Protein AF-A0A520EP78-F1 (afdb_monomer_lite)

Secondary structure (DSSP, 8-state):
-GGGGTT-HHHHHHHHHHHHHTT-----B--GGGGSSTTTHHHHHHHHHSGGGB-----TTSS-HHHHHHHHTTS---HHHHHIIIIIHHHHHHHT---

Foldseek 3Di:
DPLLPPPPVVVSLVVCVVCVVVVNLPAAGENAPVCVPVNNVSVQVSLQVPLLRYAYDNPPPVGDPVVSVVVLVPRPHDPSSCCNHHPVNVVCVVVVNRD

Radius of gyration: 12.4 Å; chains: 1; bounding box: 34×25×34 Å

Sequence (99 aa):
LGHGCFPYVNEAIALAFKSEATGIHNVFVSPDVYAFAPGGQGYTQGINWLPNRFVYASAYSFCGVEESVHETLKLDIDDEALDAYMYRNAEALLRGMGA

pLDDT: mean 96.38, std 6.2, range [57.03, 98.75]

Structure (mmCIF, N/CA/C/O backbone):
data_AF-A0A520EP78-F1
#
_entry.id   AF-A0A520EP78-F1
#
loop_
_atom_site.group_PDB
_atom_site.id
_atom_site.type_symbol
_atom_site.label_atom_id
_atom_site.label_alt_id
_atom_site.label_comp_id
_atom_site.label_asym_id
_atom_site.label_entity_id
_atom_site.label_seq_id
_atom_site.pdbx_PDB_ins_code
_atom_site.Cartn_x
_atom_site.Cartn_y
_atom_site.Cartn_z
_atom_site.occupancy
_atom_site.B_iso_or_equiv
_atom_site.auth_seq_id
_atom_site.auth_comp_id
_atom_site.auth_asym_id
_atom_site.auth_atom_id
_atom_site.pdbx_PDB_model_num
ATOM 1 N N . LEU A 1 1 ? -5.069 6.474 -0.555 1.00 95.75 1 LEU A N 1
ATOM 2 C CA . LEU A 1 1 ? -3.847 7.227 -0.903 1.00 95.75 1 LEU A CA 1
ATOM 3 C C . LEU A 1 1 ? -3.250 6.580 -2.140 1.00 95.75 1 LEU A C 1
ATOM 5 O O . LEU A 1 1 ? -2.736 5.474 -2.023 1.00 95.75 1 LEU A O 1
ATOM 9 N N . GLY A 1 2 ? -3.403 7.209 -3.309 1.00 96.25 2 GLY A N 1
ATOM 10 C CA . GLY A 1 2 ? -2.716 6.753 -4.524 1.00 96.25 2 GLY A CA 1
ATOM 11 C C . GLY A 1 2 ? -1.211 6.994 -4.408 1.00 96.25 2 GLY A C 1
ATOM 12 O O . GLY A 1 2 ? -0.807 7.918 -3.694 1.00 96.25 2 GLY A O 1
ATOM 13 N N . HIS A 1 3 ? -0.402 6.148 -5.048 1.00 97.88 3 HIS A N 1
ATOM 14 C CA . HIS A 1 3 ? 1.063 6.166 -4.966 1.00 97.88 3 HIS A CA 1
ATOM 15 C C . HIS A 1 3 ? 1.620 6.061 -3.544 1.00 97.88 3 HIS A C 1
ATOM 17 O O . HIS A 1 3 ? 2.740 6.476 -3.267 1.00 97.88 3 HIS A O 1
ATOM 23 N N . GLY A 1 4 ? 0.813 5.569 -2.604 1.00 97.56 4 GLY A N 1
ATOM 24 C CA . GLY A 1 4 ? 1.198 5.324 -1.221 1.00 97.56 4 GLY A CA 1
ATOM 25 C C . GLY A 1 4 ? 1.707 6.547 -0.459 1.00 97.56 4 GLY A C 1
ATOM 26 O O . GLY A 1 4 ? 2.330 6.369 0.583 1.00 97.56 4 GLY A O 1
ATOM 27 N N . CYS A 1 5 ? 1.475 7.769 -0.959 1.00 97.94 5 CYS A N 1
ATOM 28 C CA . CYS A 1 5 ? 2.143 8.986 -0.480 1.00 97.94 5 CYS A CA 1
ATOM 29 C C . CYS A 1 5 ? 3.685 8.924 -0.571 1.00 97.94 5 CYS A C 1
ATOM 31 O O . CYS A 1 5 ? 4.380 9.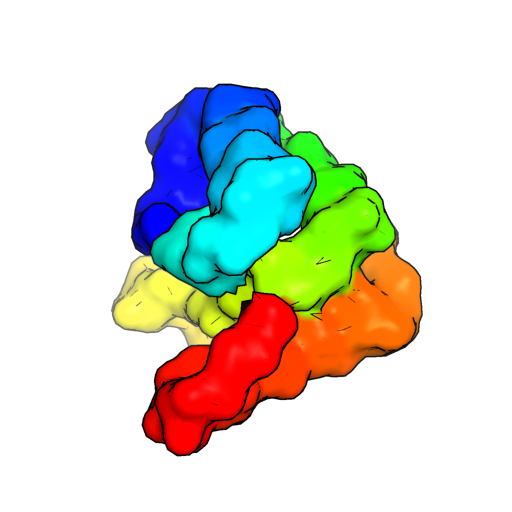571 0.210 1.00 97.94 5 CYS A O 1
ATOM 33 N N . PHE A 1 6 ? 4.242 8.143 -1.499 1.00 98.00 6 PHE A N 1
ATOM 34 C CA . PHE A 1 6 ? 5.683 8.083 -1.727 1.00 98.00 6 PHE A CA 1
ATOM 35 C C . PHE A 1 6 ? 6.242 9.499 -2.000 1.00 98.00 6 PHE A C 1
ATOM 37 O O . PHE A 1 6 ? 5.639 10.243 -2.780 1.00 98.00 6 PHE A O 1
ATOM 44 N N . PRO A 1 7 ? 7.365 9.914 -1.374 1.00 97.56 7 PRO A N 1
ATOM 45 C CA . PRO A 1 7 ? 8.320 9.103 -0.606 1.00 97.56 7 PRO A CA 1
ATOM 46 C C . PRO A 1 7 ? 8.058 9.007 0.913 1.00 97.56 7 PRO A C 1
ATOM 48 O O . PRO A 1 7 ? 8.888 8.460 1.634 1.00 97.56 7 PRO A O 1
ATOM 51 N N . TYR A 1 8 ? 6.930 9.504 1.424 1.00 98.44 8 TYR A N 1
ATOM 52 C CA . TYR A 1 8 ? 6.584 9.504 2.855 1.00 98.44 8 TYR A CA 1
ATOM 53 C C . TYR A 1 8 ? 5.973 8.164 3.306 1.00 98.44 8 TYR A C 1
ATOM 55 O O . TYR A 1 8 ? 4.836 8.093 3.778 1.00 98.44 8 TYR A O 1
ATOM 63 N N . VAL A 1 9 ? 6.718 7.074 3.090 1.00 98.50 9 VAL A N 1
ATOM 64 C CA . VAL A 1 9 ? 6.255 5.688 3.288 1.00 98.50 9 VAL A CA 1
ATOM 65 C C . VAL A 1 9 ? 5.812 5.445 4.732 1.00 98.50 9 VAL A C 1
ATOM 67 O O . VAL A 1 9 ? 4.697 4.979 4.972 1.00 98.50 9 VAL A O 1
ATOM 70 N N . ASN A 1 10 ? 6.649 5.810 5.705 1.00 98.38 10 ASN A N 1
ATOM 71 C CA . ASN A 1 10 ? 6.364 5.584 7.123 1.00 98.38 10 ASN A CA 1
ATOM 72 C C . ASN A 1 10 ? 5.153 6.396 7.596 1.00 98.38 10 ASN A C 1
ATOM 74 O O . ASN A 1 10 ? 4.319 5.898 8.350 1.00 98.38 10 ASN A O 1
ATOM 78 N N . GLU A 1 11 ? 5.025 7.636 7.132 1.00 98.62 11 GLU A N 1
ATOM 79 C CA . GLU A 1 11 ? 3.918 8.521 7.477 1.00 98.62 11 GLU A CA 1
ATOM 80 C C . GLU A 1 11 ? 2.598 8.032 6.875 1.00 98.62 11 GLU A C 1
ATOM 82 O O . GLU A 1 11 ? 1.559 8.108 7.534 1.00 98.62 11 GLU A O 1
ATOM 87 N N . ALA A 1 12 ? 2.623 7.485 5.655 1.00 98.56 12 ALA A N 1
ATOM 88 C CA . ALA A 1 12 ? 1.450 6.880 5.031 1.00 98.56 12 ALA A CA 1
ATOM 89 C C . ALA A 1 12 ? 0.945 5.669 5.825 1.00 98.56 12 ALA A C 1
ATOM 91 O O . ALA A 1 12 ? -0.255 5.564 6.093 1.00 98.56 12 ALA A O 1
ATOM 92 N N . ILE A 1 13 ? 1.865 4.794 6.246 1.00 98.56 13 ILE A N 1
ATOM 93 C CA . ILE A 1 13 ? 1.561 3.628 7.085 1.00 98.56 13 ILE A CA 1
ATOM 94 C C . ILE A 1 13 ? 1.005 4.087 8.437 1.00 98.56 13 ILE A C 1
ATOM 96 O O . ILE A 1 13 ? -0.039 3.607 8.872 1.00 98.56 13 ILE A O 1
ATOM 100 N N . ALA A 1 14 ? 1.641 5.070 9.080 1.00 98.50 14 ALA A N 1
ATOM 101 C CA . ALA A 1 14 ? 1.186 5.612 10.359 1.00 98.50 14 ALA A CA 1
ATOM 102 C C . ALA A 1 14 ? -0.208 6.258 10.266 1.00 98.50 14 ALA A C 1
ATOM 104 O O . ALA A 1 14 ? -1.016 6.137 11.190 1.00 98.50 14 ALA A O 1
ATOM 105 N N . LEU A 1 15 ? -0.519 6.927 9.152 1.00 98.56 15 LEU A N 1
ATOM 106 C CA . LEU A 1 15 ? -1.841 7.504 8.916 1.00 98.56 15 LEU A CA 1
ATOM 107 C C . LEU A 1 15 ? -2.912 6.415 8.757 1.00 98.56 15 LEU A C 1
ATOM 109 O O . LEU A 1 15 ? -3.995 6.542 9.335 1.00 98.56 15 LEU A O 1
ATOM 113 N N . ALA A 1 16 ? -2.606 5.346 8.019 1.00 98.31 16 ALA A N 1
ATOM 114 C CA . ALA A 1 16 ? -3.492 4.194 7.872 1.00 98.31 16 ALA A CA 1
ATOM 115 C C . ALA A 1 16 ? -3.731 3.486 9.213 1.00 98.31 16 ALA A C 1
ATOM 117 O O . ALA A 1 16 ? -4.881 3.276 9.599 1.00 98.31 16 ALA A O 1
ATOM 118 N N . PHE A 1 17 ? -2.659 3.240 9.973 1.00 98.31 17 PHE A N 1
ATOM 119 C CA . PHE A 1 17 ? -2.728 2.706 11.332 1.00 98.31 17 PHE A CA 1
ATOM 120 C C . PHE A 1 17 ? -3.621 3.563 12.229 1.00 98.31 17 PHE A C 1
ATOM 122 O O . PHE A 1 17 ? -4.512 3.046 12.891 1.00 98.31 17 PHE A O 1
ATOM 129 N N . LYS A 1 18 ? -3.429 4.887 12.241 1.00 98.25 18 LYS A N 1
ATOM 130 C CA . LYS A 1 18 ? -4.240 5.788 13.069 1.00 98.25 18 LYS A CA 1
ATOM 131 C C . LYS A 1 18 ? -5.721 5.726 12.694 1.00 98.25 18 LYS A C 1
ATOM 133 O O . LYS A 1 18 ? -6.567 5.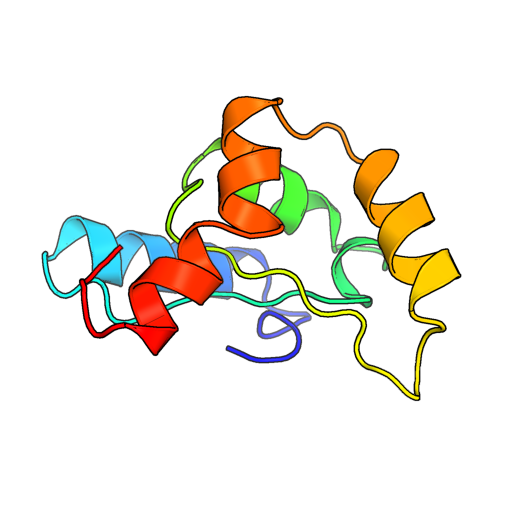741 13.586 1.00 98.25 18 LYS A O 1
ATOM 138 N N . SER A 1 19 ? -6.042 5.684 11.399 1.00 96.50 19 SER A N 1
ATOM 139 C CA . SER A 1 19 ? -7.423 5.537 10.920 1.00 96.50 19 SER A CA 1
ATOM 140 C C . SER A 1 19 ? -8.069 4.244 11.435 1.00 96.50 19 SER A C 1
ATOM 142 O O . SER A 1 19 ? -9.209 4.275 11.897 1.00 96.50 19 SER A O 1
ATOM 144 N N . GLU A 1 20 ? -7.327 3.134 11.434 1.00 95.50 20 GLU A N 1
ATOM 145 C CA . GLU A 1 20 ? -7.778 1.850 11.982 1.00 95.50 20 GLU A CA 1
ATOM 146 C C . GLU A 1 20 ? -7.896 1.870 13.511 1.00 95.50 20 GLU A C 1
ATOM 148 O O . GLU A 1 20 ? -8.952 1.569 14.058 1.00 95.50 20 GLU A O 1
ATOM 153 N N . ALA A 1 21 ? -6.852 2.317 14.211 1.00 96.88 21 ALA A N 1
ATOM 154 C CA . ALA A 1 21 ? -6.793 2.366 15.671 1.00 96.88 21 ALA A CA 1
ATOM 155 C C . ALA A 1 21 ? -7.860 3.282 16.295 1.00 96.88 21 ALA A C 1
ATOM 157 O O . ALA A 1 21 ? -8.217 3.119 17.460 1.00 96.88 21 ALA A O 1
ATOM 158 N N . THR A 1 22 ? -8.370 4.257 15.535 1.00 97.19 22 THR A N 1
ATOM 159 C CA . THR A 1 22 ? -9.451 5.156 15.972 1.00 97.19 22 THR A CA 1
ATOM 160 C C . THR A 1 22 ? -10.849 4.676 15.578 1.00 97.19 22 THR A C 1
ATOM 162 O O . THR A 1 22 ? -11.824 5.358 15.890 1.00 97.19 22 THR A O 1
ATOM 165 N N . GLY A 1 23 ? -10.975 3.522 14.916 1.00 94.62 23 GLY A N 1
ATOM 166 C CA . GLY A 1 23 ? -12.263 2.955 14.514 1.00 94.62 23 GLY A CA 1
ATOM 167 C C . GLY A 1 23 ? -12.907 3.628 13.297 1.00 94.62 23 GLY A C 1
ATOM 168 O O . GLY A 1 23 ? -14.075 3.382 13.009 1.00 94.62 23 GLY A O 1
ATOM 169 N N . ILE A 1 24 ? -12.186 4.512 12.596 1.00 93.88 24 ILE A N 1
ATOM 170 C CA . ILE A 1 24 ? -12.719 5.258 11.444 1.00 93.88 24 ILE A CA 1
ATOM 171 C C . ILE A 1 24 ? -12.543 4.453 10.146 1.00 93.88 24 ILE A C 1
ATOM 173 O O . ILE A 1 24 ? -13.393 4.533 9.262 1.00 93.88 24 ILE A O 1
ATOM 177 N N . HIS A 1 25 ? -11.456 3.679 10.028 1.00 92.19 25 HIS A N 1
ATOM 178 C CA . HIS A 1 25 ? -11.181 2.733 8.930 1.00 92.19 25 HIS A CA 1
ATOM 179 C C . HIS A 1 25 ? -11.309 3.316 7.505 1.00 92.19 25 HIS A C 1
ATOM 181 O O . HIS A 1 25 ? -11.609 2.604 6.548 1.00 92.19 25 HIS A O 1
ATOM 187 N N . ASN A 1 26 ? -11.075 4.619 7.337 1.00 93.94 26 ASN A N 1
ATOM 188 C CA . ASN A 1 26 ? -11.302 5.348 6.085 1.00 93.94 26 ASN A CA 1
ATOM 189 C C . ASN A 1 26 ? -10.027 5.666 5.288 1.00 93.94 26 ASN A C 1
ATOM 191 O O . ASN A 1 26 ? -10.108 6.287 4.227 1.00 93.94 26 ASN A O 1
ATOM 195 N N . VAL A 1 27 ? -8.852 5.275 5.782 1.00 97.25 27 VAL A N 1
ATOM 196 C CA . VAL A 1 27 ? -7.587 5.438 5.060 1.00 97.25 27 VAL A CA 1
ATOM 197 C C . VAL A 1 27 ? -7.121 4.083 4.551 1.00 97.25 27 VAL A C 1
ATOM 199 O O . VAL A 1 27 ? -6.887 3.166 5.331 1.00 97.25 27 VAL A O 1
ATOM 202 N N . PHE A 1 28 ? -6.951 4.002 3.232 1.00 98.12 28 PHE A N 1
ATOM 203 C CA . PHE A 1 28 ? -6.328 2.878 2.541 1.00 98.12 28 PHE A CA 1
ATOM 204 C C . PHE A 1 28 ? -5.128 3.368 1.737 1.00 98.12 28 PHE A C 1
ATOM 206 O O . PHE A 1 28 ? -5.150 4.482 1.197 1.00 98.12 28 PHE A O 1
ATOM 213 N N . VAL A 1 29 ? -4.091 2.547 1.632 1.00 98.62 29 VAL A N 1
ATOM 214 C CA . VAL A 1 29 ? -2.832 2.871 0.956 1.00 98.62 29 VAL A CA 1
ATOM 215 C C . VAL A 1 29 ? -2.684 2.001 -0.290 1.00 98.62 29 VAL A C 1
ATOM 217 O O . VAL A 1 29 ? -2.779 0.783 -0.216 1.00 98.62 29 VAL A O 1
ATOM 220 N N . SER A 1 30 ? -2.449 2.628 -1.439 1.00 98.50 30 SER A N 1
ATOM 221 C CA . SER A 1 30 ? -2.127 1.947 -2.695 1.00 98.50 30 SER A CA 1
ATOM 222 C C . SER A 1 30 ? -0.739 2.406 -3.123 1.00 98.50 30 SER A C 1
ATOM 224 O O . SER A 1 30 ? -0.647 3.490 -3.697 1.00 98.50 30 SER A O 1
ATOM 226 N N . PRO A 1 31 ? 0.334 1.665 -2.794 1.00 98.19 31 PRO A N 1
ATOM 227 C CA . PRO A 1 31 ? 1.701 2.047 -3.145 1.00 98.19 31 PRO A CA 1
ATOM 228 C C . PRO A 1 31 ? 2.028 1.822 -4.623 1.00 98.19 31 PRO A C 1
ATOM 230 O O . PRO A 1 31 ? 2.975 2.423 -5.117 1.00 98.19 31 PRO A O 1
ATOM 233 N N . ASP A 1 32 ? 1.251 0.979 -5.311 1.00 98.12 32 ASP A N 1
ATOM 234 C CA . ASP A 1 32 ? 1.420 0.635 -6.722 1.00 98.12 32 ASP A CA 1
ATOM 235 C C . ASP A 1 32 ? 2.880 0.337 -7.101 1.00 98.12 32 ASP A C 1
ATOM 237 O O . ASP A 1 32 ? 3.499 -0.551 -6.517 1.00 98.12 32 ASP A O 1
ATOM 241 N N . VAL A 1 33 ? 3.454 1.061 -8.059 1.00 97.56 33 VAL A N 1
ATOM 242 C CA . VAL A 1 33 ? 4.822 0.819 -8.536 1.00 97.56 33 VAL A CA 1
ATOM 243 C C . VAL A 1 33 ? 5.879 1.236 -7.520 1.00 97.56 33 VAL A C 1
ATOM 245 O O . VAL A 1 33 ? 7.007 0.743 -7.555 1.00 97.56 33 VAL A O 1
ATOM 248 N N . TYR A 1 34 ? 5.529 2.122 -6.586 1.00 98.19 34 TYR A N 1
ATOM 249 C CA . TYR A 1 34 ? 6.456 2.592 -5.563 1.00 98.19 34 TYR A CA 1
ATOM 250 C C . TYR A 1 34 ? 6.734 1.544 -4.484 1.00 98.19 34 TYR A C 1
ATOM 252 O O . TYR A 1 34 ? 7.683 1.720 -3.725 1.00 98.19 34 TYR A O 1
ATOM 260 N N . ALA A 1 35 ? 6.000 0.426 -4.460 1.00 97.69 35 ALA A N 1
ATOM 261 C CA . ALA A 1 35 ? 6.378 -0.750 -3.675 1.00 97.69 35 ALA A CA 1
ATOM 262 C C . ALA A 1 35 ? 7.723 -1.353 -4.128 1.00 97.69 35 ALA A C 1
ATOM 264 O O . ALA A 1 35 ? 8.457 -1.902 -3.309 1.00 97.69 35 ALA A O 1
ATOM 265 N N . PHE A 1 36 ? 8.076 -1.206 -5.411 1.00 96.12 36 PHE A N 1
ATOM 266 C CA . PHE A 1 36 ? 9.307 -1.751 -6.002 1.00 96.12 36 PHE A CA 1
ATOM 267 C C . PHE A 1 36 ? 10.449 -0.725 -6.061 1.00 96.12 36 PHE A C 1
ATOM 269 O O . PHE A 1 36 ? 11.595 -1.067 -6.358 1.00 96.12 36 PHE A O 1
ATOM 276 N N . ALA A 1 37 ? 10.147 0.550 -5.805 1.00 95.69 37 ALA A N 1
ATOM 277 C CA . ALA A 1 37 ? 11.119 1.631 -5.870 1.00 95.69 37 ALA A CA 1
ATOM 278 C C . ALA A 1 37 ? 12.082 1.607 -4.664 1.00 95.69 37 ALA A C 1
ATOM 280 O O . ALA A 1 37 ? 11.734 1.111 -3.588 1.00 95.69 37 ALA A O 1
ATOM 281 N N . PRO A 1 38 ? 13.285 2.202 -4.782 1.00 96.31 38 PRO A N 1
ATOM 282 C CA . PRO A 1 38 ? 14.148 2.437 -3.629 1.00 96.31 38 PRO A CA 1
ATOM 283 C C . PRO A 1 38 ? 13.409 3.202 -2.519 1.00 96.31 38 PRO A C 1
ATOM 285 O O . PRO A 1 38 ? 12.894 4.294 -2.752 1.00 96.31 38 PRO A O 1
ATOM 288 N N . GLY A 1 39 ? 13.361 2.626 -1.314 1.00 94.75 39 GLY A N 1
ATOM 289 C CA . GLY A 1 39 ? 12.610 3.161 -0.173 1.00 94.75 39 GLY A CA 1
ATOM 290 C C . GLY A 1 39 ? 11.192 2.595 -0.027 1.00 94.75 39 GLY A C 1
ATOM 291 O O . GLY A 1 39 ? 10.564 2.819 1.003 1.00 94.75 39 GLY A O 1
ATOM 292 N N . GLY A 1 40 ? 10.698 1.830 -1.006 1.00 96.38 40 GLY A N 1
ATOM 293 C CA . GLY A 1 40 ? 9.367 1.216 -1.008 1.00 96.38 40 GLY A CA 1
ATOM 294 C C . GLY A 1 40 ? 9.201 0.001 -0.094 1.00 96.38 40 GLY A C 1
ATOM 295 O O . GLY A 1 40 ? 8.075 -0.398 0.187 1.00 96.38 40 GLY A O 1
ATOM 296 N N . GLN A 1 41 ? 10.294 -0.565 0.430 1.00 96.00 41 GLN A N 1
ATOM 297 C CA . GLN A 1 41 ? 10.282 -1.805 1.222 1.00 96.00 41 GLN A CA 1
ATOM 298 C C . GLN A 1 41 ? 9.415 -1.711 2.488 1.00 96.00 41 GLN A C 1
ATOM 300 O O . GLN A 1 41 ? 8.905 -2.720 2.973 1.00 96.00 41 GLN A O 1
ATOM 305 N N . GLY A 1 42 ? 9.217 -0.496 3.014 1.00 98.12 42 GLY A N 1
ATOM 306 C CA . GLY A 1 42 ? 8.315 -0.258 4.140 1.00 98.12 42 GLY A CA 1
ATOM 307 C C . GLY A 1 42 ? 6.862 -0.625 3.830 1.00 98.12 42 GLY A C 1
ATOM 308 O O . GLY A 1 42 ? 6.143 -1.042 4.733 1.00 98.12 42 GLY A O 1
ATOM 309 N N . TYR A 1 43 ? 6.426 -0.549 2.566 1.00 98.62 43 TYR A N 1
ATOM 310 C CA . TYR A 1 43 ? 5.072 -0.950 2.187 1.00 98.62 43 TYR A CA 1
ATOM 311 C C . TYR A 1 43 ? 4.843 -2.449 2.360 1.00 98.62 43 TYR A C 1
ATOM 313 O O . TYR A 1 43 ? 3.796 -2.814 2.873 1.00 98.62 43 TYR A O 1
ATOM 321 N N . THR A 1 44 ? 5.812 -3.306 2.024 1.00 98.19 44 THR A N 1
ATOM 322 C CA . THR A 1 44 ? 5.715 -4.758 2.269 1.00 98.19 44 THR A CA 1
ATOM 323 C C . THR A 1 44 ? 5.498 -5.050 3.755 1.00 98.19 44 THR A C 1
ATOM 325 O O . THR A 1 44 ? 4.576 -5.772 4.121 1.00 98.19 44 THR A O 1
ATOM 328 N N . GLN A 1 45 ? 6.279 -4.403 4.629 1.00 98.38 45 GLN A N 1
ATOM 329 C CA . GLN A 1 45 ? 6.118 -4.529 6.083 1.00 98.38 45 GLN A CA 1
ATOM 330 C C . GLN A 1 45 ? 4.755 -4.002 6.552 1.00 98.38 45 GLN A C 1
ATOM 332 O O . GLN A 1 45 ? 4.101 -4.619 7.390 1.00 98.38 45 GLN A O 1
ATOM 337 N N . GLY A 1 46 ? 4.313 -2.872 5.996 1.00 98.44 46 GLY A N 1
ATOM 338 C CA . GLY A 1 46 ? 3.008 -2.283 6.279 1.00 98.44 46 GLY A CA 1
ATOM 339 C C . GLY A 1 46 ? 1.841 -3.174 5.855 1.00 98.44 46 GLY A C 1
ATOM 340 O O . GLY A 1 46 ? 0.876 -3.271 6.605 1.00 98.44 46 GLY A O 1
ATOM 341 N N . ILE A 1 47 ? 1.938 -3.844 4.702 1.00 98.69 47 ILE A N 1
ATOM 342 C CA . ILE A 1 47 ? 0.924 -4.783 4.205 1.00 98.69 47 ILE A CA 1
ATOM 343 C C . ILE A 1 47 ? 0.795 -5.970 5.162 1.00 98.69 47 ILE A C 1
ATOM 345 O O . ILE A 1 47 ? -0.317 -6.274 5.574 1.00 98.69 47 ILE A O 1
ATOM 349 N N . ASN A 1 48 ? 1.901 -6.587 5.589 1.00 98.62 48 ASN A N 1
ATOM 350 C CA . ASN A 1 48 ? 1.834 -7.696 6.552 1.00 98.62 48 ASN A CA 1
ATOM 351 C C . ASN A 1 48 ? 1.314 -7.247 7.925 1.00 98.62 48 ASN A C 1
ATOM 353 O O . ASN A 1 48 ? 0.598 -7.984 8.596 1.00 98.62 48 ASN A O 1
ATOM 357 N N . TRP A 1 49 ? 1.656 -6.031 8.358 1.00 98.50 49 TRP A N 1
ATOM 358 C CA . TRP A 1 49 ? 1.234 -5.526 9.663 1.00 98.50 49 TRP A CA 1
ATOM 359 C C . TRP A 1 49 ? -0.233 -5.066 9.701 1.00 98.50 49 TRP A C 1
ATOM 361 O O . TRP A 1 49 ? -0.912 -5.273 10.705 1.00 98.50 49 TRP A O 1
ATOM 371 N N . LEU A 1 50 ? -0.723 -4.442 8.625 1.00 97.94 50 LEU A N 1
ATOM 372 C CA . LEU A 1 50 ? -2.068 -3.864 8.509 1.00 97.94 50 LEU A CA 1
ATOM 373 C C . LEU A 1 50 ? -2.764 -4.390 7.243 1.00 97.94 50 LEU A C 1
ATOM 375 O O . LEU A 1 50 ? -3.090 -3.601 6.346 1.00 97.94 50 LEU A O 1
ATOM 379 N N . PRO A 1 51 ? -3.012 -5.708 7.146 1.00 97.50 51 PRO A N 1
ATOM 380 C CA . PRO A 1 51 ? -3.433 -6.359 5.905 1.00 97.50 51 PRO A CA 1
ATOM 381 C C . PRO A 1 51 ? -4.709 -5.771 5.317 1.00 97.50 51 PRO A C 1
ATOM 383 O O . PRO A 1 51 ? -4.839 -5.714 4.100 1.00 97.50 51 PRO A O 1
ATOM 386 N N . ASN A 1 52 ? -5.609 -5.234 6.145 1.00 97.19 52 ASN A N 1
ATOM 387 C CA . ASN A 1 52 ? -6.882 -4.670 5.692 1.00 97.19 52 ASN A CA 1
ATOM 388 C C . ASN A 1 52 ? -6.797 -3.193 5.262 1.00 97.19 52 ASN A C 1
ATOM 390 O O . ASN A 1 52 ? -7.807 -2.607 4.875 1.00 97.19 52 ASN A O 1
ATOM 394 N N . ARG A 1 53 ? -5.618 -2.555 5.336 1.00 97.69 53 ARG A N 1
ATOM 395 C CA . ARG A 1 53 ? -5.426 -1.122 5.029 1.00 97.69 53 ARG A CA 1
ATOM 396 C C . ARG A 1 53 ? -4.748 -0.843 3.693 1.00 97.69 53 ARG A C 1
ATOM 398 O O . ARG A 1 53 ? -4.534 0.324 3.357 1.00 97.69 53 ARG A O 1
ATOM 405 N N . PHE A 1 54 ? -4.430 -1.869 2.912 1.00 98.56 54 PHE A N 1
ATOM 406 C CA . PHE A 1 54 ? -3.745 -1.716 1.631 1.00 98.56 54 PHE A CA 1
ATOM 407 C C . PHE A 1 54 ? -4.602 -2.193 0.467 1.00 98.56 54 PHE A C 1
ATOM 409 O O . PHE A 1 54 ? -5.379 -3.129 0.602 1.00 98.56 54 PHE A O 1
ATOM 416 N N . VAL A 1 55 ? -4.465 -1.554 -0.691 1.00 98.44 55 VAL A N 1
ATOM 417 C CA . VAL A 1 55 ? -5.174 -1.950 -1.913 1.00 98.44 55 VAL A CA 1
ATOM 418 C C . VAL A 1 55 ? -4.191 -2.002 -3.065 1.00 98.44 55 VAL A C 1
ATOM 420 O O . VAL A 1 55 ? -3.461 -1.039 -3.299 1.00 98.44 55 VAL A O 1
ATOM 423 N N . TYR A 1 56 ? -4.180 -3.121 -3.779 1.00 98.56 56 TYR A N 1
ATOM 424 C CA . TYR A 1 56 ? -3.367 -3.296 -4.969 1.00 98.56 56 TYR A CA 1
ATOM 425 C C . TYR A 1 56 ? -3.831 -2.390 -6.116 1.00 98.56 56 TYR A C 1
ATOM 427 O O . TYR A 1 56 ? -5.025 -2.233 -6.379 1.00 98.56 56 TYR A O 1
ATOM 435 N N . ALA A 1 57 ? -2.861 -1.839 -6.842 1.00 98.06 57 ALA A N 1
ATOM 436 C CA . ALA A 1 57 ? -3.063 -1.208 -8.136 1.00 98.06 57 ALA A CA 1
ATOM 437 C C . ALA A 1 57 ? -1.779 -1.312 -8.966 1.00 98.06 57 ALA A C 1
ATOM 439 O O . ALA A 1 57 ? -0.678 -1.240 -8.427 1.00 98.06 57 ALA A O 1
ATOM 440 N N . SER A 1 58 ? -1.912 -1.413 -10.290 1.00 97.88 58 SER A N 1
ATOM 441 C CA . SER A 1 58 ? -0.759 -1.491 -11.199 1.00 97.88 58 SER A CA 1
ATOM 442 C C . SER A 1 58 ? -0.183 -0.140 -11.618 1.00 97.88 58 SER A C 1
ATOM 444 O O . SER A 1 58 ? 0.867 -0.093 -12.250 1.00 97.88 58 SER A O 1
ATOM 446 N N . ALA A 1 59 ? -0.894 0.957 -11.340 1.00 97.62 59 ALA A N 1
ATOM 447 C CA . ALA A 1 59 ? -0.651 2.269 -11.944 1.00 97.62 59 ALA A CA 1
ATOM 448 C C . ALA A 1 59 ? -0.628 2.252 -13.490 1.00 97.62 59 ALA A C 1
ATOM 450 O O . ALA A 1 59 ? 0.070 3.050 -14.113 1.00 97.62 59 ALA A O 1
ATOM 451 N N . TYR A 1 60 ? -1.395 1.366 -14.138 1.00 97.00 60 TYR A N 1
ATOM 452 C CA . TYR A 1 60 ? -1.540 1.383 -15.597 1.00 97.00 60 TYR A CA 1
ATOM 453 C C . TYR A 1 60 ? -1.972 2.781 -16.100 1.00 97.00 60 TYR A C 1
ATOM 455 O O . TYR A 1 60 ? -2.876 3.393 -15.535 1.00 97.00 60 TYR A O 1
ATOM 463 N N . SER A 1 61 ? -1.377 3.336 -17.161 1.00 95.94 61 SER A N 1
ATOM 464 C CA . SER A 1 61 ? -0.439 2.727 -18.121 1.00 95.94 61 SER A CA 1
ATOM 465 C C . SER A 1 61 ? 1.049 2.926 -17.818 1.00 95.94 61 SER A C 1
ATOM 467 O O . SER A 1 61 ? 1.872 2.698 -18.700 1.00 95.94 61 SER A O 1
ATOM 469 N N . PHE A 1 62 ? 1.408 3.388 -16.619 1.00 95.81 62 PHE A N 1
ATOM 470 C CA . PHE A 1 62 ? 2.806 3.612 -16.246 1.00 95.81 62 PHE A CA 1
ATOM 471 C C . PHE A 1 62 ? 3.579 2.294 -16.075 1.00 95.81 62 PHE A C 1
ATOM 473 O O . PHE A 1 62 ? 4.697 2.184 -16.566 1.00 95.81 62 PHE A O 1
ATOM 480 N N . CYS A 1 63 ? 2.965 1.283 -15.452 1.00 96.38 63 CYS A N 1
ATOM 481 C CA . CYS A 1 63 ? 3.472 -0.092 -15.412 1.00 96.38 63 CYS A CA 1
ATOM 482 C C . CYS A 1 63 ? 2.446 -1.053 -16.024 1.00 96.38 63 CYS A C 1
ATOM 484 O O . CYS A 1 63 ? 1.228 -0.851 -15.923 1.00 96.38 63 CYS A O 1
ATOM 486 N N . GLY A 1 64 ? 2.940 -2.081 -16.719 1.00 97.69 64 GLY A N 1
ATOM 487 C CA . GLY A 1 64 ? 2.097 -3.125 -17.286 1.00 97.69 64 GLY A CA 1
ATOM 488 C C . GLY A 1 64 ? 1.357 -3.882 -16.184 1.00 97.69 64 GLY A C 1
ATOM 489 O O . GLY A 1 64 ? 1.916 -4.151 -15.126 1.00 97.69 64 GLY A O 1
ATOM 490 N N . VAL A 1 65 ? 0.095 -4.248 -16.427 1.00 98.06 65 VAL A N 1
ATOM 491 C CA . VAL A 1 65 ? -0.704 -4.980 -15.427 1.00 98.06 65 VAL A CA 1
ATOM 492 C C . VAL A 1 65 ? -0.038 -6.312 -15.070 1.00 98.06 65 VAL A C 1
ATOM 494 O O . VAL A 1 65 ? 0.151 -6.595 -13.895 1.00 98.06 65 VAL A O 1
ATOM 497 N N . GLU A 1 66 ? 0.370 -7.093 -16.074 1.00 98.06 66 GLU A N 1
ATOM 498 C CA . GLU A 1 66 ? 1.054 -8.378 -15.873 1.00 98.06 66 GLU A CA 1
ATOM 499 C C . GLU A 1 66 ? 2.366 -8.220 -15.092 1.00 98.06 66 GLU A C 1
ATOM 501 O O . GLU A 1 66 ? 2.602 -8.936 -14.123 1.00 98.06 66 GLU A O 1
ATOM 506 N N . GLU A 1 67 ? 3.189 -7.241 -15.473 1.00 97.75 67 GLU A N 1
ATOM 507 C CA . GLU A 1 67 ? 4.455 -6.940 -14.800 1.00 97.75 67 GLU A CA 1
ATOM 508 C C . GLU A 1 67 ? 4.234 -6.564 -13.332 1.00 97.75 67 GLU A C 1
ATOM 510 O O . GLU A 1 67 ? 4.840 -7.161 -12.447 1.00 97.75 67 GLU A O 1
ATOM 515 N N . SER A 1 68 ? 3.310 -5.642 -13.054 1.00 98.19 68 SER A N 1
ATOM 516 C CA . SER A 1 68 ? 2.999 -5.227 -11.687 1.00 98.19 68 SER A CA 1
ATOM 517 C C . SER A 1 68 ? 2.502 -6.389 -10.822 1.00 98.19 68 SER A C 1
ATOM 519 O O . SER A 1 68 ? 2.879 -6.474 -9.652 1.00 98.19 68 SE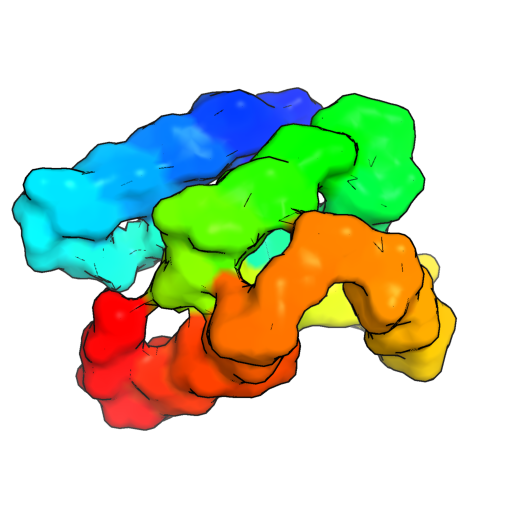R A O 1
ATOM 521 N N . VAL A 1 69 ? 1.682 -7.293 -11.370 1.00 98.50 69 VAL A N 1
ATOM 522 C CA . VAL A 1 69 ? 1.249 -8.499 -10.648 1.00 98.50 69 VAL A CA 1
ATOM 523 C C . VAL A 1 69 ? 2.454 -9.389 -10.351 1.00 98.50 69 VAL A C 1
ATOM 525 O O . VAL A 1 69 ? 2.655 -9.773 -9.202 1.00 98.50 69 VAL A O 1
ATOM 528 N N . HIS A 1 70 ? 3.289 -9.683 -11.348 1.00 98.50 70 HIS A N 1
ATOM 529 C CA . HIS A 1 70 ? 4.460 -10.540 -11.164 1.00 98.50 70 HIS A CA 1
ATOM 530 C C . HIS A 1 70 ? 5.473 -9.974 -10.165 1.00 98.50 70 HIS A C 1
ATOM 532 O O . HIS A 1 70 ? 6.008 -10.738 -9.367 1.00 98.50 70 HIS A O 1
ATOM 538 N N . GLU A 1 71 ? 5.733 -8.666 -10.175 1.00 98.12 71 GLU A N 1
ATOM 539 C CA . GLU A 1 71 ? 6.609 -8.036 -9.181 1.00 98.12 71 GLU A CA 1
ATOM 540 C C . GLU A 1 71 ? 5.984 -8.050 -7.782 1.00 98.12 71 GLU A C 1
ATOM 542 O O . GLU A 1 71 ? 6.677 -8.321 -6.804 1.00 98.12 71 GLU A O 1
ATOM 547 N N . THR A 1 72 ? 4.666 -7.857 -7.674 1.00 98.44 72 THR A N 1
ATOM 548 C CA . THR A 1 72 ? 3.952 -7.955 -6.3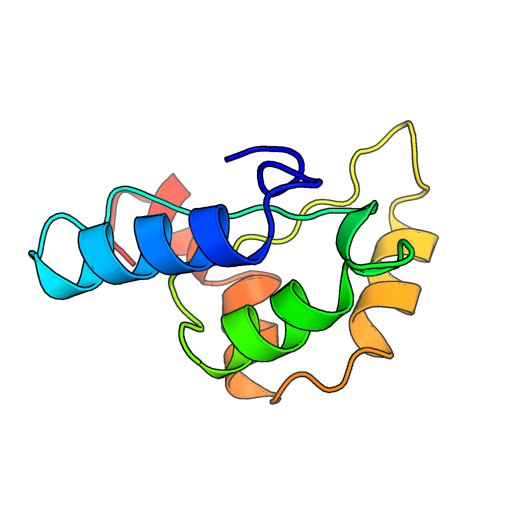90 1.00 98.44 72 THR A CA 1
ATOM 549 C C . THR A 1 72 ? 4.074 -9.346 -5.774 1.00 98.44 72 THR A C 1
ATOM 551 O O . THR A 1 72 ? 4.370 -9.462 -4.590 1.00 98.44 72 THR A O 1
ATOM 554 N N . LEU A 1 73 ? 3.908 -10.403 -6.576 1.00 98.25 73 LEU A N 1
ATOM 555 C CA . LEU A 1 73 ? 3.989 -11.797 -6.117 1.00 98.25 73 LEU A CA 1
ATOM 556 C C . LEU A 1 73 ? 5.401 -12.228 -5.673 1.00 98.25 73 LEU A C 1
ATOM 558 O O . LEU A 1 73 ? 5.557 -13.311 -5.119 1.00 98.25 73 LEU A O 1
ATOM 562 N N . LYS A 1 74 ? 6.433 -11.412 -5.925 1.00 98.00 74 LYS A N 1
ATOM 563 C CA . LYS A 1 74 ? 7.806 -11.644 -5.443 1.00 98.00 74 LYS A CA 1
ATOM 564 C C . LYS A 1 74 ? 8.089 -10.971 -4.099 1.00 98.00 74 LYS A C 1
ATOM 566 O O . LYS A 1 74 ? 9.154 -11.209 -3.530 1.00 98.00 74 LYS A O 1
ATOM 571 N N . LEU A 1 75 ? 7.204 -10.088 -3.631 1.00 97.75 75 LEU A N 1
ATOM 572 C CA . LEU A 1 75 ? 7.362 -9.425 -2.341 1.00 97.75 75 LEU A CA 1
ATOM 573 C C . LEU A 1 75 ? 7.154 -10.429 -1.204 1.00 97.75 75 LEU A C 1
ATOM 575 O O . LEU A 1 75 ? 6.365 -11.361 -1.321 1.00 97.75 75 LEU A O 1
ATOM 579 N N . ASP A 1 76 ? 7.843 -10.197 -0.091 1.00 97.88 76 ASP A N 1
ATOM 580 C CA . ASP A 1 76 ? 7.726 -10.993 1.135 1.00 97.88 76 ASP A CA 1
ATOM 581 C C . ASP A 1 76 ? 6.429 -10.638 1.888 1.00 97.88 76 ASP A C 1
ATOM 583 O O . ASP A 1 76 ? 6.446 -9.941 2.904 1.00 97.88 76 ASP A O 1
ATOM 587 N N . ILE A 1 77 ? 5.286 -11.012 1.306 1.00 98.56 77 ILE A N 1
ATOM 588 C CA . ILE A 1 77 ? 3.938 -10.767 1.831 1.00 98.56 77 ILE A CA 1
ATOM 589 C C . ILE A 1 77 ? 3.311 -12.106 2.220 1.00 98.56 77 ILE A C 1
ATOM 591 O O . ILE A 1 77 ? 3.300 -13.034 1.413 1.00 98.56 77 ILE A O 1
ATOM 595 N N . ASP A 1 78 ? 2.761 -12.189 3.430 1.00 98.50 78 ASP A N 1
ATOM 596 C CA . ASP A 1 78 ? 2.080 -13.391 3.920 1.00 98.50 78 ASP A CA 1
ATOM 597 C C . ASP A 1 78 ? 0.827 -13.701 3.078 1.00 98.50 78 ASP A C 1
ATOM 599 O O . ASP A 1 78 ? 0.115 -12.783 2.671 1.00 98.50 78 ASP A O 1
ATOM 603 N N . ASP A 1 79 ? 0.500 -14.981 2.863 1.00 98.44 79 ASP A N 1
ATOM 604 C CA . ASP A 1 79 ? -0.604 -15.405 1.976 1.00 98.44 79 ASP A CA 1
ATOM 605 C C . ASP A 1 79 ? -1.950 -14.723 2.303 1.00 98.44 79 ASP A C 1
ATOM 607 O O . ASP A 1 79 ? -2.671 -14.284 1.404 1.00 98.44 79 ASP A O 1
ATOM 611 N N . GLU A 1 80 ? -2.286 -14.593 3.591 1.00 98.19 80 GLU A N 1
ATOM 612 C CA . GLU A 1 80 ? -3.520 -13.925 4.033 1.00 98.19 80 GLU A CA 1
ATOM 613 C C . GLU A 1 80 ? -3.491 -12.414 3.751 1.00 98.19 80 GLU A C 1
ATOM 615 O O . GLU A 1 80 ? -4.483 -11.842 3.290 1.00 98.19 80 GLU A O 1
ATOM 620 N N . ALA A 1 81 ? -2.345 -11.765 3.977 1.00 98.69 81 ALA A N 1
ATOM 621 C CA . ALA A 1 81 ? -2.158 -10.349 3.683 1.00 98.69 81 ALA A CA 1
ATOM 622 C C . ALA A 1 81 ? -2.164 -10.083 2.169 1.00 98.69 81 ALA A C 1
ATOM 624 O O . ALA A 1 81 ? -2.672 -9.053 1.722 1.00 98.69 81 ALA A O 1
ATOM 625 N N . LEU A 1 82 ? -1.659 -11.028 1.372 1.00 98.75 82 LEU A N 1
ATOM 626 C CA . LEU A 1 82 ? -1.655 -10.959 -0.082 1.00 98.75 82 LEU A CA 1
ATOM 627 C C . LEU A 1 82 ? -3.073 -11.071 -0.660 1.00 98.75 82 LEU A C 1
ATOM 629 O O . LEU A 1 82 ? -3.419 -10.254 -1.513 1.00 98.75 82 LEU A O 1
ATOM 633 N N . ASP A 1 83 ? -3.916 -12.000 -0.183 1.00 98.69 83 ASP A N 1
ATOM 634 C CA . ASP 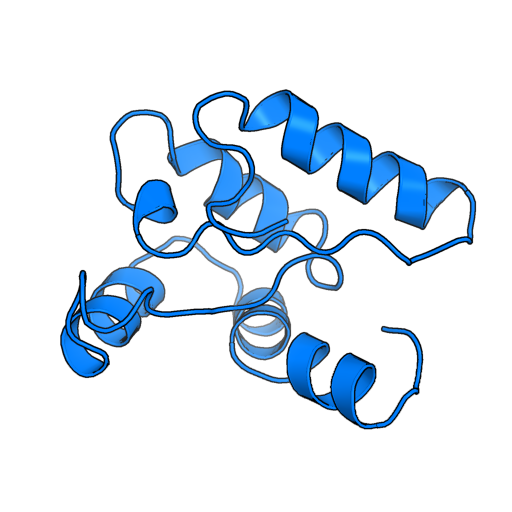A 1 83 ? -5.337 -12.076 -0.593 1.00 98.69 83 ASP A CA 1
ATOM 635 C C . ASP A 1 83 ? -6.088 -10.784 -0.228 1.00 98.69 83 ASP A C 1
ATOM 637 O O . ASP A 1 83 ? -6.853 -10.237 -1.035 1.00 98.69 83 ASP A O 1
ATOM 641 N N . ALA A 1 84 ? -5.819 -10.242 0.967 1.00 98.56 84 ALA A N 1
ATOM 642 C CA . ALA A 1 84 ? -6.398 -8.979 1.409 1.00 98.56 84 ALA A CA 1
ATOM 643 C C . ALA A 1 84 ? -6.003 -7.814 0.487 1.00 98.56 84 ALA A C 1
ATOM 645 O O . ALA A 1 84 ? -6.871 -7.119 -0.057 1.00 98.56 84 ALA A O 1
ATOM 646 N N . TYR A 1 85 ? -4.699 -7.651 0.261 1.00 98.69 85 TYR A N 1
ATOM 647 C CA . TYR A 1 85 ? -4.111 -6.593 -0.553 1.00 98.69 85 TYR A CA 1
ATOM 648 C C . TYR A 1 85 ? -4.540 -6.661 -2.024 1.00 98.69 85 TYR A C 1
ATOM 650 O O . TYR A 1 85 ? -4.945 -5.644 -2.595 1.00 98.69 85 TYR A O 1
ATOM 658 N N . MET A 1 86 ? -4.468 -7.847 -2.636 1.00 98.56 86 MET A N 1
ATOM 659 C CA . MET A 1 86 ? -4.710 -8.050 -4.068 1.00 98.56 86 MET A CA 1
ATOM 660 C C . MET A 1 86 ? -6.194 -8.032 -4.439 1.00 98.56 86 MET A C 1
ATOM 662 O O . MET A 1 86 ? -6.521 -7.787 -5.602 1.00 98.56 86 MET A O 1
ATOM 666 N N . TYR A 1 87 ? -7.096 -8.296 -3.487 1.00 98.19 87 TYR A N 1
ATOM 667 C CA . TYR A 1 87 ? -8.514 -8.450 -3.801 1.00 98.19 87 TYR A CA 1
ATOM 668 C C . TYR A 1 87 ? -9.475 -8.008 -2.688 1.00 98.19 87 TYR A C 1
ATOM 670 O O . TYR A 1 87 ? -10.297 -7.115 -2.924 1.00 98.19 87 TYR A O 1
ATOM 678 N N . ARG A 1 88 ? -9.420 -8.612 -1.491 1.00 98.31 88 ARG A N 1
ATOM 679 C CA . ARG A 1 88 ? -10.531 -8.504 -0.516 1.00 98.31 88 ARG A CA 1
ATOM 680 C C . ARG A 1 88 ? -10.806 -7.082 -0.056 1.00 98.31 88 ARG A C 1
ATOM 682 O O . ARG A 1 88 ? -11.969 -6.704 0.070 1.00 98.31 88 ARG A O 1
ATOM 689 N N . ASN A 1 89 ? -9.765 -6.280 0.140 1.00 97.75 89 ASN A N 1
ATOM 690 C CA . ASN A 1 89 ? -9.928 -4.904 0.605 1.00 97.75 89 ASN A CA 1
ATOM 691 C C . ASN A 1 89 ? -10.642 -4.040 -0.436 1.00 97.75 89 ASN A C 1
ATOM 693 O O . ASN A 1 89 ? -11.536 -3.264 -0.093 1.00 97.75 89 ASN A O 1
ATOM 697 N N . ALA A 1 90 ? -10.291 -4.206 -1.715 1.00 98.00 90 ALA A N 1
ATOM 698 C CA . ALA A 1 90 ? -10.970 -3.525 -2.812 1.00 98.00 90 ALA A CA 1
ATOM 699 C C . ALA A 1 90 ? -12.428 -3.987 -2.931 1.00 98.00 90 ALA A C 1
ATOM 701 O O . ALA A 1 90 ? -13.321 -3.156 -3.093 1.00 98.00 90 ALA A O 1
ATOM 702 N N . GLU A 1 91 ? -12.687 -5.293 -2.807 1.00 97.81 91 GLU A N 1
ATOM 703 C CA . GLU A 1 91 ? -14.049 -5.832 -2.809 1.00 97.81 91 GLU A CA 1
ATOM 704 C C . GLU A 1 91 ? -14.904 -5.218 -1.689 1.00 97.81 91 GLU A C 1
ATOM 706 O O . GLU A 1 91 ?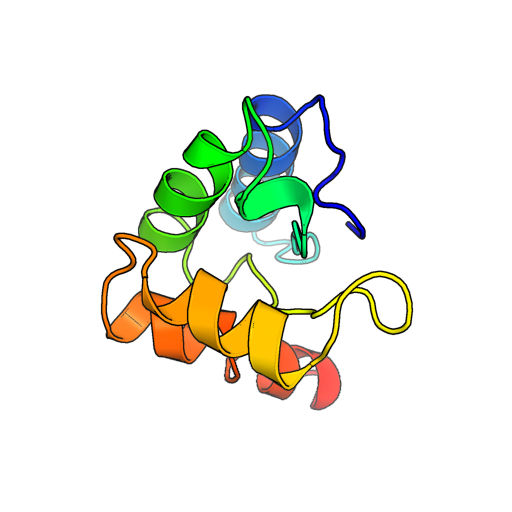 -16.011 -4.742 -1.954 1.00 97.81 91 GLU A O 1
ATOM 711 N N . ALA A 1 92 ? -14.402 -5.205 -0.452 1.00 95.94 92 ALA A N 1
ATOM 712 C CA . ALA A 1 92 ? -15.126 -4.678 0.701 1.00 95.94 92 ALA A CA 1
ATOM 713 C C . ALA A 1 92 ? -15.453 -3.185 0.512 1.00 95.94 92 ALA A C 1
ATOM 715 O O . ALA A 1 92 ? -16.622 -2.786 0.582 1.00 95.94 92 ALA A O 1
ATOM 716 N N . LEU A 1 93 ? -14.443 -2.393 0.127 1.00 94.56 93 LEU A N 1
ATOM 717 C CA . LEU A 1 93 ? -14.581 -0.974 -0.204 1.00 94.56 93 LEU A CA 1
ATOM 718 C C . LEU A 1 93 ? -15.663 -0.712 -1.255 1.00 94.56 93 LEU A C 1
ATOM 720 O O . LEU A 1 93 ? -16.528 0.140 -1.055 1.00 94.56 93 LEU A O 1
ATOM 724 N N . LEU A 1 94 ? -15.633 -1.448 -2.367 1.00 95.88 94 LEU A N 1
ATOM 725 C CA . LEU A 1 94 ? -16.566 -1.256 -3.480 1.00 95.88 94 LEU A CA 1
ATOM 726 C C . LEU A 1 94 ? -17.991 -1.705 -3.141 1.00 95.88 94 LEU A C 1
ATOM 728 O O . LEU A 1 94 ? -18.952 -1.164 -3.685 1.00 95.88 94 LEU A O 1
ATOM 732 N N . ARG A 1 95 ? -18.147 -2.664 -2.224 1.00 95.25 95 ARG A N 1
ATOM 733 C CA . ARG A 1 95 ? -19.454 -3.091 -1.704 1.00 95.25 95 ARG A CA 1
ATOM 734 C C . ARG A 1 95 ? -19.995 -2.174 -0.603 1.00 95.25 95 ARG A C 1
ATOM 736 O O . ARG A 1 95 ? -21.140 -2.350 -0.196 1.00 95.25 95 ARG A O 1
ATOM 743 N N . GLY A 1 96 ? -19.200 -1.221 -0.112 1.00 85.81 96 GLY A N 1
ATOM 744 C CA . GLY A 1 96 ? -19.560 -0.369 1.025 1.00 85.81 96 GLY A CA 1
ATOM 745 C C . GLY A 1 96 ? -19.573 -1.110 2.367 1.00 85.81 96 GLY A C 1
ATOM 746 O O . GLY A 1 96 ? -20.133 -0.612 3.340 1.00 85.81 96 GLY A O 1
ATOM 747 N N . MET A 1 97 ? -18.970 -2.298 2.424 1.00 69.31 97 MET A N 1
ATOM 748 C CA . MET A 1 97 ? -18.727 -3.025 3.664 1.00 69.31 97 MET A CA 1
ATOM 749 C C . MET A 1 97 ? -17.352 -2.562 4.133 1.00 69.31 97 MET A C 1
ATOM 751 O O . MET A 1 97 ? -16.369 -2.838 3.457 1.00 69.31 97 MET A O 1
ATOM 755 N N . GLY A 1 98 ? -17.265 -1.775 5.208 1.00 62.94 98 GLY A N 1
ATOM 756 C CA . GLY A 1 98 ? -15.957 -1.372 5.737 1.00 62.94 98 GLY A CA 1
ATOM 757 C C . GLY A 1 98 ? -15.045 -2.597 5.887 1.00 62.94 98 GLY A C 1
ATOM 758 O O . GLY A 1 98 ? -15.507 -3.627 6.377 1.00 62.94 98 GLY A O 1
ATOM 759 N N . ALA A 1 99 ? -13.809 -2.502 5.384 1.00 57.03 99 ALA A N 1
ATOM 760 C CA . ALA A 1 99 ? -12.786 -3.529 5.594 1.00 57.03 99 ALA A CA 1
ATOM 761 C C . ALA A 1 99 ? -12.275 -3.500 7.036 1.00 57.03 99 ALA A C 1
ATOM 763 O O . ALA A 1 99 ? -12.326 -2.395 7.634 1.00 57.03 99 ALA A O 1
#